Protein AF-A0A1E1WE94-F1 (afdb_monomer)

Solvent-accessible surface area (backbone atoms only — not comparable to full-atom values): 6864 Å² total; per-residue (Å²): 136,63,96,54,57,64,56,57,58,60,68,32,74,93,39,69,86,61,56,63,70,42,50,75,68,64,67,58,79,67,97,70,80,83,89,75,89,53,99,82,60,56,88,92,52,61,63,79,65,74,69,48,80,96,67,82,80,79,81,58,64,82,61,55,74,71,60,64,74,83,80,52,85,77,68,84,80,78,59,70,69,61,52,52,54,53,56,52,53,57,54,58,58,66,68,75,71,80,126

Secondary structure (DSSP, 8-state):
--TTHHHHHHHSGGGTT--HHHHHTT-SPPS------STT--TTS-HHHHTS---PPPP-HHHHTT--GGG-TT-----HHHHHHHHHHHHHHHTTT--

InterPro domains:
  IPR000961 AGC-kinase, C-terminal [PS51285] (16-87)
  IPR000961 AGC-kinase, C-terminal [SM00133] (16-79)
  IPR011009 Protein kinase-like domain superfamily [SSF56112] (6-94)
  IPR017892 Protein kinase, C-terminal [PF00433] (36-77)

Structure (mmCIF, N/CA/C/O backbone):
data_AF-A0A1E1WE94-F1
#
_entry.id   AF-A0A1E1WE94-F1
#
loop_
_atom_site.group_PDB
_atom_site.id
_atom_site.type_symbol
_atom_site.label_atom_id
_atom_site.label_alt_id
_atom_site.label_comp_id
_atom_site.label_asym_id
_atom_site.label_entity_id
_atom_site.label_seq_id
_atom_site.pdbx_PDB_ins_code
_atom_site.Cartn_x
_atom_site.Cartn_y
_atom_site.Cartn_z
_atom_site.occupancy
_atom_site.B_iso_or_equiv
_atom_site.auth_seq_id
_atom_site.auth_comp_id
_atom_site.auth_asym_id
_atom_site.auth_atom_id
_atom_site.pdbx_PDB_model_num
ATOM 1 N N . ALA A 1 1 ? 25.624 0.714 2.858 1.00 67.94 1 ALA A N 1
ATOM 2 C CA . ALA A 1 1 ? 25.213 0.712 1.451 1.00 67.94 1 ALA A CA 1
ATOM 3 C C . ALA A 1 1 ? 25.983 1.807 0.734 1.00 67.94 1 ALA A C 1
ATOM 5 O O . ALA A 1 1 ? 26.029 2.920 1.258 1.00 67.94 1 ALA A O 1
ATOM 6 N N . GLY A 1 2 ? 26.664 1.470 -0.357 1.00 84.56 2 GLY A N 1
ATOM 7 C CA . GLY A 1 2 ? 27.334 2.420 -1.237 1.00 84.56 2 GLY A CA 1
ATOM 8 C C . GLY A 1 2 ? 26.369 3.015 -2.272 1.00 84.56 2 GLY A C 1
ATOM 9 O O . GLY A 1 2 ? 25.260 2.511 -2.448 1.00 84.56 2 GLY A O 1
ATOM 10 N N . PRO A 1 3 ? 26.767 4.101 -2.954 1.00 80.88 3 PRO A N 1
ATOM 11 C CA . PRO A 1 3 ? 25.948 4.747 -3.984 1.00 80.88 3 PRO A CA 1
ATOM 12 C C . PRO A 1 3 ?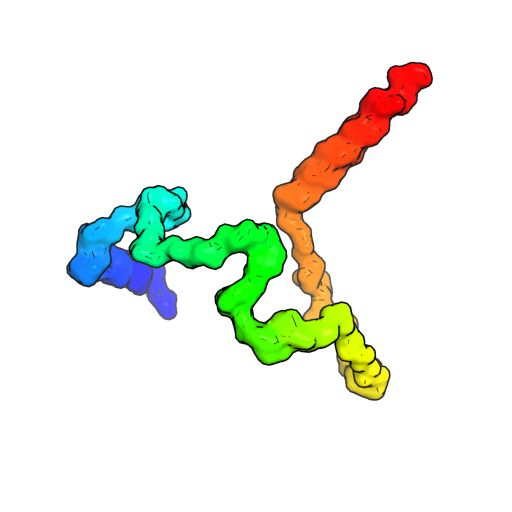 25.652 3.837 -5.188 1.00 80.88 3 PRO A C 1
ATOM 14 O O . PRO A 1 3 ? 24.633 4.026 -5.848 1.00 80.88 3 PRO A O 1
ATOM 17 N N . ASP A 1 4 ? 26.495 2.831 -5.433 1.00 88.69 4 ASP A N 1
ATOM 18 C CA . ASP A 1 4 ? 26.394 1.941 -6.593 1.00 88.69 4 ASP A CA 1
ATOM 19 C C . ASP A 1 4 ? 25.692 0.605 -6.291 1.00 88.69 4 ASP A C 1
ATOM 21 O O . ASP A 1 4 ? 25.361 -0.125 -7.223 1.00 88.69 4 ASP A O 1
ATOM 25 N N . ASP A 1 5 ? 25.380 0.299 -5.022 1.00 89.12 5 ASP A N 1
ATOM 26 C CA . ASP A 1 5 ? 24.781 -0.987 -4.618 1.00 89.12 5 ASP A CA 1
ATOM 27 C C . ASP A 1 5 ? 23.489 -1.289 -5.403 1.00 89.12 5 ASP A C 1
ATOM 29 O O . ASP A 1 5 ? 23.241 -2.415 -5.839 1.00 89.12 5 ASP A O 1
ATOM 33 N N . ALA A 1 6 ? 22.659 -0.263 -5.619 1.00 91.50 6 ALA A N 1
ATOM 34 C CA . ALA A 1 6 ? 21.432 -0.393 -6.398 1.00 91.50 6 ALA A CA 1
ATOM 35 C C . ALA A 1 6 ? 21.718 -0.622 -7.892 1.00 91.50 6 ALA A C 1
ATOM 37 O O . ALA A 1 6 ? 21.028 -1.412 -8.531 1.00 91.50 6 ALA A O 1
ATOM 38 N N . VAL A 1 7 ? 22.746 0.027 -8.444 1.00 92.56 7 VAL A N 1
ATOM 39 C CA . VAL A 1 7 ? 23.126 -0.077 -9.861 1.00 92.56 7 VAL A CA 1
ATOM 40 C C . VAL A 1 7 ? 23.625 -1.485 -10.184 1.00 92.56 7 VAL A C 1
ATOM 42 O O . VAL A 1 7 ? 23.261 -2.048 -11.217 1.00 92.56 7 VAL A O 1
ATOM 45 N N . GLU A 1 8 ? 24.403 -2.086 -9.284 1.00 94.00 8 GLU A N 1
ATOM 46 C CA . GLU A 1 8 ? 24.872 -3.467 -9.430 1.00 94.00 8 GLU A CA 1
ATOM 47 C C . GLU A 1 8 ? 23.707 -4.463 -9.489 1.00 94.00 8 GLU A C 1
ATOM 49 O O . GLU A 1 8 ? 23.667 -5.322 -10.374 1.00 94.00 8 GLU A O 1
ATOM 54 N N . ILE A 1 9 ? 22.711 -4.310 -8.609 1.00 94.50 9 ILE A N 1
ATOM 55 C CA . ILE A 1 9 ? 21.492 -5.133 -8.631 1.00 94.50 9 ILE A CA 1
ATOM 56 C C . ILE A 1 9 ? 20.715 -4.899 -9.929 1.00 94.50 9 ILE A C 1
ATOM 58 O O . ILE A 1 9 ? 20.276 -5.858 -10.565 1.00 94.50 9 ILE A O 1
ATOM 62 N N . MET A 1 10 ? 20.573 -3.640 -10.353 1.00 94.81 10 MET A N 1
ATOM 63 C CA . MET A 1 10 ? 19.820 -3.281 -11.555 1.00 94.81 10 MET A CA 1
ATOM 64 C C . MET A 1 10 ? 20.406 -3.873 -12.842 1.00 94.81 10 MET A C 1
ATOM 66 O O . MET A 1 10 ? 19.653 -4.175 -13.771 1.00 94.81 10 MET A O 1
ATOM 70 N N . HIS A 1 11 ? 21.728 -4.052 -12.897 1.00 95.06 11 HIS A N 1
ATOM 71 C CA . HIS A 1 11 ? 22.442 -4.633 -14.036 1.00 95.06 11 HIS A CA 1
ATOM 72 C C . HIS A 1 11 ? 22.614 -6.155 -13.963 1.00 95.06 11 HIS A C 1
ATOM 74 O O . HIS A 1 11 ? 23.118 -6.760 -14.913 1.00 95.06 11 HIS A O 1
ATOM 80 N N . HIS A 1 12 ? 22.210 -6.801 -12.867 1.00 96.88 12 HIS A N 1
ATOM 81 C CA . HIS A 1 12 ? 22.345 -8.247 -12.737 1.00 96.88 12 HIS A CA 1
ATOM 82 C C . HIS A 1 12 ? 21.502 -8.978 -13.809 1.00 96.88 12 HIS A C 1
ATOM 84 O O . HIS A 1 12 ? 20.338 -8.621 -14.009 1.00 96.88 12 HIS A O 1
ATOM 90 N N . PRO A 1 13 ? 22.012 -10.050 -14.459 1.00 97.69 13 PRO A N 1
ATOM 91 C CA . PRO A 1 13 ? 21.308 -10.743 -15.548 1.00 97.69 13 PRO A CA 1
ATOM 92 C C . PRO A 1 13 ? 19.892 -11.230 -15.213 1.00 97.69 13 PRO A C 1
ATOM 94 O O . PRO A 1 13 ? 19.043 -11.303 -16.095 1.00 97.69 13 PRO A O 1
ATOM 97 N N . PHE A 1 14 ? 19.618 -11.524 -13.938 1.00 97.38 14 PHE A N 1
ATOM 98 C CA . PHE A 1 14 ? 18.272 -11.865 -13.459 1.00 97.38 14 PHE A CA 1
ATOM 99 C C . PHE A 1 14 ? 17.228 -10.778 -13.781 1.00 97.38 14 PHE A C 1
ATOM 101 O O . PHE A 1 14 ? 16.086 -11.105 -14.090 1.00 97.38 14 PHE A O 1
ATOM 108 N N . PHE A 1 15 ? 17.619 -9.500 -13.759 1.00 96.88 15 PHE A N 1
ATOM 109 C CA . PHE A 1 15 ? 16.743 -8.360 -14.035 1.00 96.88 15 PHE A CA 1
ATOM 110 C C . PHE A 1 15 ? 16.915 -7.790 -15.450 1.00 96.88 15 PHE A C 1
ATOM 112 O O . PHE A 1 15 ? 16.392 -6.718 -15.739 1.00 96.88 15 PHE A O 1
ATOM 119 N N . ALA A 1 16 ? 17.600 -8.494 -16.360 1.00 95.94 16 ALA A N 1
ATOM 120 C CA . ALA A 1 16 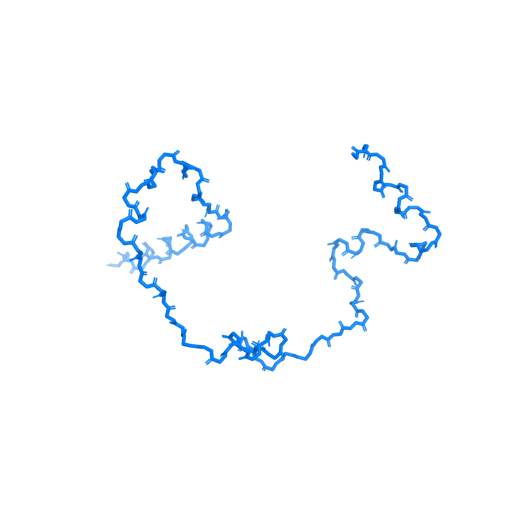? 17.900 -7.987 -17.704 1.00 95.94 16 ALA A CA 1
ATOM 121 C C . ALA A 1 16 ? 16.651 -7.602 -18.523 1.00 95.94 16 ALA A C 1
ATOM 123 O O . ALA A 1 16 ? 16.733 -6.776 -19.428 1.00 95.94 16 ALA A O 1
ATOM 124 N N . THR A 1 17 ? 15.488 -8.183 -18.214 1.00 95.69 17 THR A N 1
ATOM 125 C CA . THR A 1 17 ? 14.210 -7.875 -18.877 1.00 95.69 17 THR A CA 1
ATOM 126 C C . THR A 1 17 ? 13.446 -6.717 -18.233 1.00 95.69 17 THR A C 1
ATOM 128 O O . THR A 1 17 ? 12.388 -6.333 -18.729 1.00 95.69 17 THR A O 1
ATOM 131 N N . VAL A 1 18 ? 13.923 -6.180 -17.108 1.00 96.69 18 VAL A N 1
ATOM 132 C CA . VAL A 1 18 ? 13.243 -5.120 -16.361 1.00 96.69 18 VAL A CA 1
ATOM 133 C C . VAL A 1 18 ? 13.657 -3.762 -16.916 1.00 96.69 18 VAL A C 1
ATOM 135 O O . VAL A 1 18 ? 14.797 -3.330 -16.772 1.00 96.69 18 VAL A O 1
ATOM 138 N N . ASN A 1 19 ? 12.704 -3.039 -17.504 1.00 97.06 19 ASN A N 1
ATOM 139 C CA . ASN A 1 19 ? 12.869 -1.609 -17.735 1.00 97.06 19 ASN A CA 1
ATOM 140 C C . ASN A 1 19 ? 12.570 -0.853 -16.431 1.00 97.06 19 ASN A C 1
ATOM 142 O O . ASN A 1 19 ? 11.413 -0.666 -16.054 1.00 97.06 19 ASN A O 1
ATOM 146 N N . TRP A 1 20 ? 13.619 -0.404 -15.746 1.00 96.12 20 TRP A N 1
ATOM 147 C CA . TRP A 1 20 ? 13.513 0.282 -14.456 1.00 96.12 20 TRP A CA 1
ATOM 148 C C . TRP A 1 20 ? 12.740 1.607 -14.519 1.00 96.12 20 TRP A C 1
ATOM 150 O O . TRP A 1 20 ? 12.030 1.944 -13.572 1.00 96.12 20 TRP A O 1
ATOM 160 N N . ALA A 1 21 ? 12.818 2.335 -15.639 1.00 97.00 21 ALA A N 1
ATOM 161 C CA . ALA A 1 21 ? 12.071 3.578 -15.821 1.00 97.00 21 ALA A CA 1
ATOM 162 C C . ALA A 1 21 ? 10.561 3.310 -15.935 1.00 97.00 21 ALA A C 1
ATOM 164 O O . ALA A 1 21 ? 9.755 3.993 -15.302 1.00 97.00 21 ALA A O 1
ATOM 165 N N . ASP A 1 22 ? 10.174 2.278 -16.687 1.00 98.00 22 ASP A N 1
ATOM 166 C CA . ASP A 1 22 ? 8.770 1.876 -16.819 1.00 98.00 22 ASP A CA 1
ATOM 167 C C . ASP A 1 22 ? 8.226 1.239 -15.533 1.00 98.0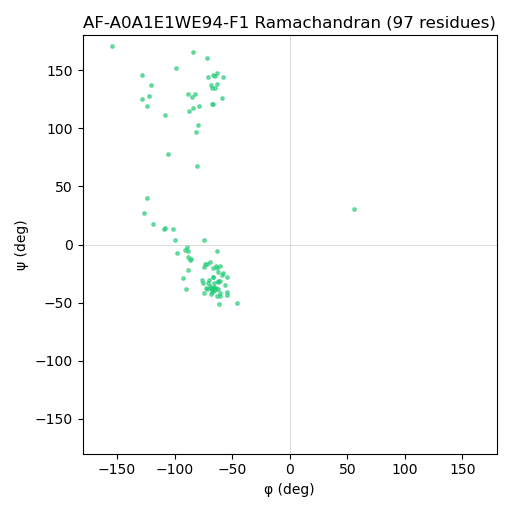0 22 ASP A C 1
ATOM 169 O O . ASP A 1 22 ? 7.053 1.433 -15.206 1.00 98.00 22 ASP A O 1
ATOM 173 N N . LEU A 1 23 ? 9.070 0.527 -14.778 1.00 96.88 23 LEU A N 1
ATOM 174 C CA . LEU A 1 23 ? 8.718 -0.023 -13.469 1.00 96.88 23 LEU A CA 1
ATOM 175 C C . LEU A 1 23 ? 8.361 1.093 -12.476 1.00 96.88 23 LEU A C 1
ATOM 177 O O . LEU A 1 23 ? 7.282 1.062 -11.886 1.00 96.88 23 LEU A O 1
ATOM 181 N N . VAL A 1 24 ? 9.226 2.106 -12.334 1.00 96.81 24 VAL A N 1
ATOM 182 C CA . VAL A 1 24 ? 8.987 3.266 -11.451 1.00 96.81 24 VAL A CA 1
ATOM 183 C C . VAL A 1 24 ? 7.760 4.059 -11.900 1.00 96.81 24 VAL A C 1
ATOM 185 O O . VAL A 1 24 ? 6.955 4.481 -11.072 1.00 96.81 24 VAL A O 1
ATOM 188 N N . ALA A 1 25 ? 7.563 4.202 -13.213 1.00 97.94 25 ALA A N 1
ATOM 189 C CA . ALA A 1 25 ? 6.382 4.842 -13.785 1.00 97.94 25 ALA A CA 1
ATOM 190 C C . ALA A 1 25 ? 5.105 3.978 -13.715 1.00 97.94 25 ALA A C 1
ATOM 192 O O . ALA A 1 25 ? 4.073 4.392 -14.244 1.00 97.94 25 ALA A O 1
ATOM 193 N N . LYS A 1 26 ? 5.156 2.791 -13.087 1.00 97.19 26 LYS A N 1
ATOM 194 C CA . LYS A 1 26 ? 4.039 1.839 -12.947 1.00 97.19 26 LYS A CA 1
ATOM 195 C C . LYS A 1 26 ? 3.408 1.422 -14.287 1.00 97.19 26 LYS A C 1
ATOM 197 O O . LYS A 1 26 ? 2.216 1.135 -14.353 1.00 97.19 26 LYS A O 1
ATOM 202 N N . LYS A 1 27 ? 4.199 1.386 -15.366 1.00 98.00 27 LYS A N 1
ATOM 203 C CA . LYS A 1 27 ? 3.749 0.995 -16.716 1.00 98.00 27 LYS A CA 1
ATOM 204 C C . LYS A 1 27 ? 3.840 -0.505 -16.974 1.00 98.00 27 LYS A C 1
ATOM 206 O O . LYS A 1 27 ? 3.168 -1.011 -17.868 1.00 98.00 27 LYS A O 1
ATOM 211 N N . ILE A 1 28 ? 4.676 -1.210 -16.215 1.00 96.94 28 ILE A N 1
ATOM 212 C CA . ILE A 1 28 ? 4.773 -2.667 -16.286 1.00 96.94 28 ILE A CA 1
ATOM 213 C C . ILE A 1 28 ? 3.590 -3.254 -15.500 1.00 96.94 28 ILE A C 1
ATOM 215 O O . ILE A 1 28 ? 3.488 -2.989 -14.299 1.00 96.94 28 ILE A O 1
ATOM 219 N N . PRO A 1 29 ? 2.688 -4.029 -16.129 1.00 95.69 29 PRO A N 1
ATOM 220 C CA . PRO A 1 29 ? 1.587 -4.657 -15.412 1.00 95.69 29 PRO A CA 1
ATOM 221 C C . PRO A 1 29 ? 2.134 -5.684 -14.406 1.00 95.69 29 PRO A C 1
ATOM 223 O O . PRO A 1 29 ? 3.012 -6.475 -14.766 1.00 95.69 29 PRO A O 1
ATOM 226 N N . PRO A 1 30 ? 1.635 -5.706 -13.156 1.00 95.69 30 PRO A N 1
ATOM 227 C CA . PRO A 1 30 ? 2.063 -6.706 -12.192 1.00 95.69 30 PRO A CA 1
ATOM 228 C C . PRO A 1 30 ? 1.624 -8.105 -12.659 1.00 95.69 30 PRO A C 1
ATOM 230 O O . PRO A 1 30 ? 0.539 -8.251 -13.228 1.00 95.69 30 PRO A O 1
ATOM 233 N N . PRO A 1 31 ? 2.424 -9.153 -12.394 1.00 95.94 31 PRO A N 1
ATOM 234 C CA . PRO A 1 31 ? 2.090 -10.523 -12.794 1.00 95.94 31 PRO A CA 1
ATOM 235 C C . PRO A 1 31 ? 0.861 -11.072 -12.056 1.00 95.94 31 PRO A C 1
ATOM 237 O O . PRO A 1 31 ? 0.223 -12.013 -12.521 1.00 95.94 31 PRO A O 1
ATOM 240 N N . PHE A 1 32 ? 0.518 -10.478 -10.913 1.00 96.88 32 PHE A N 1
ATOM 241 C CA . PHE A 1 32 ? -0.664 -10.796 -10.129 1.00 96.88 32 PHE A CA 1
ATOM 242 C C . PHE A 1 32 ? -1.526 -9.545 -9.965 1.00 96.88 32 PHE A C 1
ATOM 244 O O . PHE A 1 32 ? -1.044 -8.498 -9.528 1.00 96.88 32 PHE A O 1
ATOM 251 N N . LYS A 1 33 ? -2.814 -9.673 -10.296 1.00 95.44 33 LYS A N 1
ATOM 252 C CA . LYS A 1 33 ? -3.830 -8.651 -10.052 1.00 95.44 33 LYS A CA 1
ATOM 253 C C . LYS A 1 33 ? -4.753 -9.133 -8.923 1.00 95.44 33 LYS A C 1
ATOM 255 O O . LYS A 1 33 ? -5.499 -10.087 -9.159 1.00 95.44 33 LYS A O 1
ATOM 260 N N . PRO A 1 34 ? -4.719 -8.510 -7.729 1.00 95.69 34 PRO A N 1
ATOM 261 C CA . PRO A 1 34 ? -5.639 -8.861 -6.653 1.00 95.69 34 PRO A CA 1
ATOM 262 C C . PRO A 1 34 ? -7.090 -8.576 -7.059 1.00 95.69 34 PRO A C 1
ATOM 264 O O . PRO A 1 34 ? -7.366 -7.652 -7.828 1.00 95.69 34 PRO A O 1
ATOM 267 N N . GLN A 1 35 ? -8.012 -9.387 -6.549 1.00 96.56 35 GLN A N 1
ATOM 268 C CA . GLN A 1 35 ? -9.450 -9.203 -6.724 1.00 96.56 35 GLN A CA 1
ATOM 269 C C . GLN A 1 35 ? -9.939 -8.218 -5.668 1.00 96.56 35 GLN A C 1
ATOM 271 O O . GLN A 1 35 ? -9.841 -8.514 -4.484 1.00 96.56 35 GLN A O 1
ATOM 276 N N . VAL A 1 36 ? -10.461 -7.070 -6.087 1.00 96.44 36 VAL A N 1
ATOM 277 C CA . VAL A 1 36 ? -11.004 -6.049 -5.183 1.00 96.44 36 VAL A CA 1
ATOM 278 C C . VAL A 1 36 ? -12.439 -5.779 -5.609 1.00 96.44 36 VAL A C 1
ATOM 280 O O . VAL A 1 36 ? -12.675 -5.410 -6.760 1.00 96.44 36 VAL A O 1
ATOM 283 N N . GLU A 1 37 ? -13.387 -6.021 -4.710 1.00 96.38 37 GLU A N 1
ATOM 284 C CA . GLU A 1 37 ? -14.824 -5.926 -4.996 1.00 96.38 37 GLU A CA 1
ATOM 285 C C . GLU A 1 37 ? -15.403 -4.545 -4.668 1.00 96.38 37 GLU A C 1
ATOM 287 O O . GLU A 1 37 ? -16.356 -4.107 -5.314 1.00 96.38 37 GLU A O 1
ATOM 292 N N . SER A 1 38 ? -14.819 -3.837 -3.700 1.00 96.88 38 SER A N 1
ATOM 293 C CA . SER A 1 38 ? -15.253 -2.504 -3.275 1.00 96.88 38 SER A CA 1
ATOM 294 C C . SER A 1 38 ? -14.109 -1.700 -2.649 1.00 96.88 38 SER A C 1
ATOM 296 O O . SER A 1 38 ? -13.036 -2.227 -2.363 1.00 96.88 38 SER A O 1
ATOM 298 N N . GLU A 1 39 ? -14.351 -0.411 -2.397 1.00 96.94 39 GLU A N 1
ATOM 299 C CA . GLU A 1 39 ? -13.412 0.474 -1.685 1.00 96.94 39 GLU A CA 1
ATOM 300 C C . GLU A 1 39 ? -13.151 0.041 -0.231 1.00 96.94 39 GLU A C 1
ATOM 302 O O . GLU A 1 39 ? -12.140 0.421 0.351 1.00 96.94 39 GLU A O 1
ATOM 307 N N . THR A 1 40 ? -14.048 -0.761 0.348 1.00 95.19 40 THR A N 1
ATOM 308 C CA . THR A 1 40 ? -13.970 -1.265 1.726 1.00 95.19 40 THR A CA 1
ATOM 309 C C . THR A 1 40 ? -13.650 -2.761 1.794 1.00 95.19 40 THR A C 1
ATOM 311 O O . THR A 1 40 ? -13.830 -3.375 2.843 1.00 95.19 40 THR A O 1
ATOM 314 N N . ASP A 1 41 ? -13.203 -3.367 0.690 1.00 96.81 41 ASP A N 1
ATOM 315 C CA . ASP A 1 41 ? -12.836 -4.783 0.636 1.00 96.81 41 ASP A CA 1
ATOM 316 C C . ASP A 1 41 ? -11.593 -5.059 1.499 1.00 96.81 41 ASP A C 1
ATOM 318 O O . ASP A 1 41 ? -10.515 -4.501 1.274 1.00 96.81 41 ASP A O 1
ATOM 322 N N . THR A 1 42 ? -11.740 -5.945 2.486 1.00 96.38 42 THR A N 1
ATOM 323 C CA . THR A 1 42 ? -10.680 -6.318 3.428 1.00 96.38 42 THR A CA 1
ATOM 324 C C . THR A 1 42 ? -10.138 -7.735 3.220 1.00 96.38 42 THR A C 1
ATOM 326 O O . THR A 1 42 ? -9.404 -8.236 4.065 1.00 96.38 42 THR A O 1
ATOM 329 N N . ARG A 1 43 ? -10.425 -8.405 2.096 1.00 95.94 43 ARG A N 1
ATOM 330 C CA . ARG A 1 43 ? -10.127 -9.844 1.911 1.00 95.94 43 ARG A CA 1
ATOM 331 C C . ARG A 1 43 ? -8.652 -10.262 2.000 1.00 95.94 43 ARG A C 1
ATOM 333 O O . ARG A 1 43 ? -8.369 -11.452 2.107 1.00 95.94 43 ARG A O 1
ATOM 340 N N . TYR A 1 44 ? -7.725 -9.316 1.854 1.00 96.19 44 TYR A N 1
ATOM 341 C CA . TYR A 1 44 ? -6.277 -9.545 1.956 1.00 96.19 44 TYR A CA 1
ATOM 342 C C . TYR A 1 44 ? -5.702 -9.140 3.324 1.00 96.19 44 TYR A C 1
ATOM 344 O O . TYR A 1 44 ? -4.489 -9.208 3.514 1.00 96.19 44 TYR A O 1
ATOM 352 N N . PHE A 1 45 ? -6.557 -8.720 4.259 1.00 96.25 45 PHE A N 1
ATOM 353 C CA . PHE A 1 45 ? -6.236 -8.514 5.669 1.00 96.25 45 PHE A CA 1
ATOM 354 C C . PHE A 1 45 ? -6.698 -9.734 6.473 1.00 96.25 45 PHE A C 1
ATOM 356 O O . PHE A 1 45 ? -7.638 -10.423 6.075 1.00 96.25 45 PHE A O 1
ATOM 363 N N . ASP A 1 46 ? -6.033 -10.021 7.593 1.00 97.31 46 ASP A N 1
ATOM 364 C CA . ASP A 1 46 ? -6.433 -11.145 8.440 1.00 97.31 46 ASP A CA 1
ATOM 365 C C . ASP A 1 46 ? -7.795 -10.875 9.093 1.00 97.31 46 ASP A C 1
ATOM 367 O O . ASP A 1 46 ? -8.040 -9.799 9.648 1.00 97.31 46 ASP A O 1
ATOM 371 N N . SER A 1 47 ? -8.661 -11.887 9.052 1.00 95.06 47 SER A N 1
ATOM 372 C CA . SER A 1 47 ? -9.958 -11.884 9.719 1.00 95.06 47 SER A CA 1
ATOM 373 C C . SER A 1 47 ? -9.868 -11.677 11.229 1.00 95.06 47 SER A C 1
ATOM 375 O O . SER A 1 47 ? -10.821 -11.150 11.800 1.00 95.06 47 SER A O 1
ATOM 377 N N . GLU A 1 48 ? -8.741 -12.048 11.854 1.00 96.06 48 GLU A N 1
ATOM 378 C CA . GLU A 1 48 ? -8.475 -11.772 13.269 1.00 96.06 48 GLU A CA 1
ATOM 379 C C . GLU A 1 48 ? -8.613 -10.276 13.567 1.00 96.06 48 GLU A C 1
ATOM 381 O O . GLU A 1 48 ? -9.300 -9.918 14.511 1.00 96.06 48 GLU A O 1
ATOM 386 N N . PHE A 1 49 ? -8.080 -9.401 12.708 1.00 95.31 49 PHE A N 1
ATOM 387 C CA . PHE A 1 49 ? -8.134 -7.950 12.917 1.00 95.31 49 PHE A CA 1
ATOM 388 C C . PHE A 1 49 ? -9.377 -7.305 12.305 1.00 95.31 49 PHE A C 1
ATOM 390 O O . PHE A 1 49 ? -9.957 -6.394 12.886 1.00 95.31 49 PHE A O 1
ATOM 397 N N . THR A 1 50 ? -9.824 -7.753 11.127 1.00 95.25 50 THR A N 1
ATOM 398 C CA . THR A 1 50 ? -10.992 -7.128 10.474 1.00 95.25 50 THR A CA 1
ATOM 399 C C . THR A 1 50 ? -12.313 -7.482 11.156 1.00 95.25 50 THR A C 1
ATOM 401 O O . THR A 1 50 ? -13.330 -6.855 10.869 1.00 95.25 50 THR A O 1
ATOM 404 N N . GLY A 1 51 ? -12.318 -8.527 11.990 1.00 92.00 51 GLY A N 1
ATOM 405 C CA . GLY A 1 51 ? -13.461 -8.933 12.804 1.00 92.00 51 GLY A CA 1
ATOM 406 C C . GLY A 1 51 ? -13.527 -8.262 14.180 1.00 92.00 51 GLY A C 1
ATOM 407 O O . GLY A 1 51 ? -14.547 -8.402 14.856 1.00 92.00 51 GLY A O 1
ATOM 408 N N . GLU A 1 52 ? -12.476 -7.558 14.607 1.00 94.94 52 GLU A N 1
ATOM 409 C CA . GLU A 1 52 ? -12.465 -6.821 15.873 1.00 94.94 52 GLU A CA 1
ATOM 410 C C . GLU A 1 52 ? -13.354 -5.569 15.825 1.00 94.94 52 GLU A C 1
ATOM 412 O O . GLU A 1 52 ? -13.706 -5.050 14.762 1.00 94.94 52 GLU A O 1
ATOM 417 N N . SER A 1 53 ? -13.733 -5.071 17.008 1.00 93.12 53 SER A N 1
ATOM 418 C CA . SER A 1 53 ? -14.452 -3.798 17.109 1.00 93.12 53 SER A CA 1
ATOM 419 C C . SER A 1 53 ? -13.535 -2.642 16.713 1.00 93.12 53 SER A C 1
ATOM 421 O O . SER A 1 53 ? -12.382 -2.580 17.139 1.00 93.12 53 SER A O 1
ATOM 423 N N . VAL A 1 54 ? -14.060 -1.690 15.941 1.00 93.19 54 VAL A N 1
ATOM 424 C CA . VAL A 1 54 ? -13.331 -0.481 15.525 1.00 93.19 54 VAL A CA 1
ATOM 425 C C . VAL A 1 54 ? -13.360 0.543 16.662 1.00 93.19 54 VAL A C 1
ATOM 427 O O . VAL A 1 54 ? -14.014 1.583 16.582 1.00 93.19 54 VAL A O 1
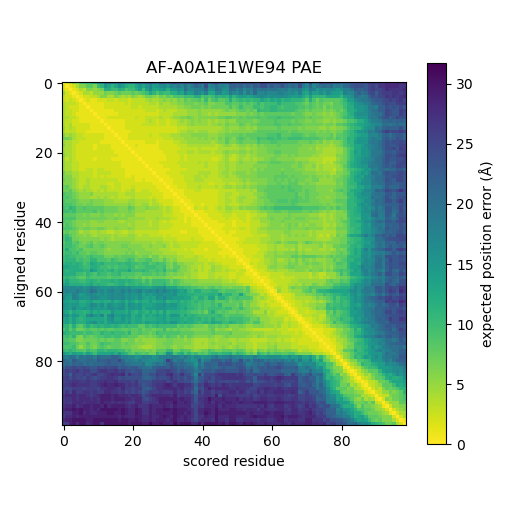ATOM 430 N N . GLU A 1 55 ? -12.677 0.223 17.757 1.00 94.94 55 GLU A N 1
ATOM 431 C CA . GLU A 1 55 ? -12.628 1.038 18.969 1.00 94.94 55 GLU A CA 1
ATOM 432 C C . GLU A 1 55 ? -11.185 1.286 19.409 1.00 94.94 55 GLU A C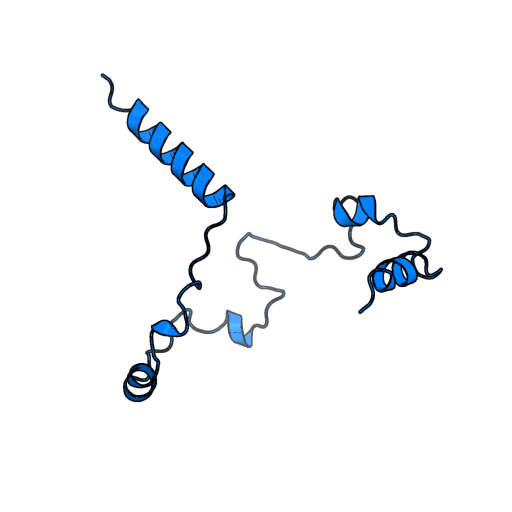 1
ATOM 434 O O . GLU A 1 55 ? -10.299 0.449 19.244 1.00 94.94 55 GLU A O 1
ATOM 439 N N . LEU A 1 56 ? -10.943 2.468 19.976 1.00 93.44 56 LEU A N 1
ATOM 440 C CA . LEU A 1 56 ? -9.653 2.790 20.571 1.00 93.44 56 LEU A CA 1
ATOM 441 C C . LEU A 1 56 ? -9.591 2.208 21.980 1.00 93.44 56 LEU A C 1
ATOM 443 O O . LEU A 1 56 ? -10.466 2.478 22.805 1.00 93.44 56 LEU A O 1
ATOM 447 N N . THR A 1 57 ? -8.519 1.479 22.278 1.00 93.00 57 THR A N 1
ATOM 448 C CA . THR A 1 57 ? -8.216 1.076 23.651 1.00 93.00 57 THR A CA 1
ATOM 449 C C . THR A 1 57 ? -8.058 2.327 24.523 1.00 93.00 57 THR A C 1
ATOM 451 O O . THR A 1 57 ? -7.258 3.202 24.176 1.00 93.00 57 THR A O 1
ATOM 454 N N . PRO A 1 58 ? -8.786 2.438 25.651 1.00 92.12 58 PRO A N 1
ATOM 455 C CA . PRO A 1 58 ? -8.630 3.561 26.565 1.00 92.12 58 PRO A CA 1
ATOM 456 C C . PRO A 1 58 ? -7.183 3.684 27.073 1.00 92.12 58 PRO A C 1
ATOM 458 O O . PRO A 1 58 ? -6.530 2.660 27.296 1.00 92.12 58 PRO A O 1
ATOM 461 N N . PRO A 1 59 ? -6.668 4.909 27.268 1.00 88.69 59 PRO A N 1
ATOM 462 C CA . PRO A 1 59 ? -5.302 5.112 27.732 1.00 88.69 59 PRO A CA 1
ATOM 463 C C . PRO A 1 59 ? -5.101 4.607 29.167 1.00 88.69 59 PRO A C 1
ATOM 465 O O . PRO A 1 59 ? -5.979 4.725 30.022 1.00 88.69 59 PRO A O 1
ATOM 468 N N . ASP A 1 60 ? -3.905 4.083 29.441 1.00 90.06 60 ASP A N 1
ATOM 469 C CA . ASP A 1 60 ? -3.455 3.783 30.801 1.00 90.06 60 ASP A CA 1
ATOM 470 C C . ASP A 1 60 ? -2.929 5.067 31.461 1.00 90.06 60 ASP A C 1
ATOM 472 O O . ASP A 1 60 ? -1.786 5.475 31.249 1.00 90.06 60 ASP A O 1
ATOM 476 N N . GLU A 1 61 ? -3.782 5.722 32.248 1.00 89.31 61 GLU A N 1
ATOM 477 C CA . GLU A 1 61 ? -3.507 6.995 32.931 1.00 89.31 61 GLU A CA 1
ATOM 478 C C . GLU A 1 61 ? -2.136 7.078 33.645 1.00 89.31 61 GLU A C 1
ATOM 480 O O . GLU A 1 61 ? -1.399 8.041 33.408 1.00 89.31 61 GLU A O 1
ATOM 485 N N . PRO A 1 62 ? -1.714 6.113 34.491 1.00 87.50 62 PRO A N 1
ATOM 486 C CA . PRO A 1 62 ? -0.398 6.170 35.136 1.00 87.50 62 PRO A CA 1
ATOM 487 C C . PRO A 1 62 ? 0.776 6.040 34.152 1.00 87.50 62 PRO A C 1
ATOM 489 O O . PRO A 1 62 ? 1.868 6.542 34.435 1.00 87.50 62 PRO A O 1
ATOM 492 N N . GLY A 1 63 ? 0.583 5.362 33.019 1.00 84.00 63 GLY A N 1
ATOM 493 C CA . GLY A 1 63 ? 1.568 5.265 31.944 1.00 84.00 63 GLY A CA 1
ATOM 494 C C . GLY A 1 63 ? 1.669 6.561 31.142 1.00 84.00 63 GLY A C 1
ATOM 495 O O . GLY A 1 63 ? 2.776 7.022 30.864 1.00 84.00 63 GLY A O 1
ATOM 496 N N . LEU A 1 64 ? 0.526 7.185 30.846 1.00 85.94 64 LEU A N 1
ATOM 497 C CA . LEU A 1 64 ? 0.433 8.425 30.073 1.00 85.94 64 LEU A CA 1
ATOM 498 C C . LEU A 1 64 ? 1.177 9.583 30.755 1.00 85.94 64 LEU A C 1
ATOM 500 O O . LEU A 1 64 ? 1.924 10.309 30.108 1.00 85.94 64 LEU A O 1
ATOM 504 N N . GLN A 1 65 ? 1.055 9.699 32.081 1.00 86.25 65 GLN A N 1
ATOM 505 C CA . GLN A 1 65 ? 1.697 10.758 32.876 1.00 86.25 65 GLN A CA 1
ATOM 506 C C . GLN A 1 65 ? 3.233 10.715 32.866 1.00 86.25 65 GLN A C 1
ATOM 508 O O . GLN A 1 65 ? 3.883 11.692 33.233 1.00 86.25 65 GLN A O 1
ATOM 513 N N . ARG A 1 66 ? 3.836 9.581 32.488 1.00 87.88 66 ARG A N 1
ATOM 514 C CA . ARG A 1 66 ? 5.299 9.427 32.405 1.00 87.88 66 ARG A CA 1
ATOM 515 C C . ARG A 1 66 ? 5.865 9.874 31.058 1.00 87.88 66 ARG A C 1
ATOM 517 O O . ARG A 1 66 ? 7.082 10.001 30.933 1.00 87.88 66 ARG A O 1
ATOM 524 N N . ILE A 1 67 ? 5.012 10.068 30.056 1.00 88.81 67 ILE A N 1
ATOM 525 C CA . ILE A 1 67 ? 5.413 10.446 28.703 1.00 88.81 67 ILE A CA 1
ATOM 526 C C . ILE A 1 67 ? 5.574 11.966 28.655 1.00 88.81 67 ILE A C 1
ATOM 528 O O . ILE A 1 67 ? 4.674 12.708 29.028 1.00 88.81 67 ILE A O 1
ATOM 532 N N . GLN A 1 68 ? 6.731 12.423 28.185 1.00 87.00 68 GLN A N 1
ATOM 533 C CA . GLN A 1 68 ? 7.002 13.842 27.956 1.00 87.00 68 GLN A CA 1
ATOM 534 C C . GLN A 1 68 ? 6.561 14.223 26.531 1.00 87.00 68 GLN A C 1
ATOM 536 O O . GLN A 1 68 ? 6.901 13.517 25.577 1.00 87.00 68 GLN A O 1
ATOM 541 N N . GLU A 1 69 ? 5.782 15.295 26.373 1.00 81.31 69 GLU A N 1
ATOM 542 C CA . GLU A 1 69 ? 5.225 15.725 25.075 1.00 81.31 69 GLU A CA 1
ATOM 543 C C . GLU A 1 69 ? 6.317 16.202 24.105 1.00 81.31 69 GLU A C 1
ATOM 545 O O . GLU A 1 69 ? 6.215 16.036 22.887 1.00 81.31 69 GLU A O 1
ATOM 550 N N . GLU A 1 70 ? 7.420 16.716 24.646 1.00 87.75 70 GLU A N 1
ATOM 551 C CA . GLU A 1 70 ? 8.614 17.144 23.918 1.00 87.75 70 GLU A CA 1
ATOM 552 C C . GLU A 1 70 ? 9.345 16.014 23.176 1.00 87.75 70 GLU A C 1
ATOM 554 O O . GLU A 1 70 ? 10.271 16.291 22.414 1.00 87.75 70 GLU A O 1
ATOM 559 N N . HIS A 1 71 ? 8.926 14.753 23.331 1.00 90.69 71 HIS A N 1
ATOM 560 C CA . HIS A 1 71 ? 9.414 13.649 22.504 1.00 90.69 71 HIS A CA 1
ATOM 561 C C . HIS A 1 71 ? 8.882 13.689 21.059 1.00 90.69 71 HIS A C 1
ATOM 563 O O . HIS A 1 71 ? 9.460 13.038 20.188 1.00 90.69 71 HIS A O 1
ATOM 569 N N . PHE A 1 72 ? 7.816 14.453 20.773 1.00 93.50 72 PHE A N 1
ATOM 570 C CA . PHE A 1 72 ? 7.123 14.432 19.473 1.00 93.50 72 PHE A CA 1
ATOM 571 C C . PHE A 1 72 ? 7.004 15.800 18.755 1.00 93.50 72 PHE A C 1
ATOM 573 O O . PHE A 1 72 ? 5.978 16.070 18.125 1.00 93.50 72 PHE A O 1
ATOM 580 N N . PRO A 1 73 ? 8.029 16.678 18.754 1.00 91.62 73 PRO A N 1
ATOM 581 C CA . PRO A 1 73 ? 7.898 18.064 18.286 1.00 91.62 73 PRO A CA 1
ATOM 582 C C . PRO A 1 73 ? 7.689 18.204 16.768 1.00 91.62 73 PRO A C 1
ATOM 584 O O . PRO A 1 73 ? 7.308 19.271 16.294 1.00 91.62 73 PRO A O 1
ATOM 587 N N . GLN A 1 74 ? 7.949 17.149 15.990 1.00 93.06 74 GLN A N 1
ATOM 588 C CA . GLN A 1 74 ? 7.837 17.134 14.525 1.00 93.06 74 GLN A CA 1
ATOM 589 C C . GLN A 1 74 ? 6.950 15.984 14.025 1.00 93.06 74 GLN A C 1
ATOM 591 O O . GLN A 1 74 ? 7.136 15.486 12.919 1.00 93.06 74 GLN A O 1
ATOM 596 N N . PHE A 1 75 ? 6.003 15.534 14.854 1.00 93.62 75 PHE A N 1
ATOM 597 C CA . PHE A 1 75 ? 5.121 14.416 14.512 1.00 93.62 75 PHE A CA 1
ATOM 598 C C . PHE A 1 75 ? 4.087 14.777 13.437 1.00 93.62 75 PHE A C 1
ATOM 600 O O . PHE A 1 75 ? 3.781 13.969 12.562 1.00 93.62 75 PHE A O 1
ATOM 607 N N . SER A 1 76 ? 3.554 15.999 13.487 1.00 92.00 76 SER A N 1
ATOM 608 C CA . SER A 1 76 ? 2.534 16.457 12.546 1.00 92.00 76 SER A CA 1
ATOM 609 C C . SER A 1 76 ? 3.101 16.598 11.132 1.00 92.00 76 SER A C 1
ATOM 611 O O . SER A 1 76 ? 3.993 17.410 10.888 1.00 92.00 76 SER A O 1
ATOM 613 N N . TYR A 1 77 ? 2.520 15.858 10.187 1.00 92.19 77 TYR A N 1
ATOM 614 C CA . TYR A 1 77 ? 2.827 15.932 8.761 1.00 92.19 77 TYR A CA 1
ATOM 615 C C . TYR A 1 77 ? 1.572 16.296 7.964 1.00 92.19 77 TYR A C 1
ATOM 617 O O . TYR A 1 77 ? 0.487 15.770 8.211 1.00 92.19 77 TYR A O 1
ATOM 625 N N . GLN A 1 78 ? 1.722 17.187 6.987 1.00 92.56 78 GLN A N 1
ATOM 626 C CA . GLN A 1 78 ? 0.690 17.493 6.003 1.00 92.56 78 GLN A CA 1
ATOM 627 C C . GLN A 1 78 ? 1.310 17.385 4.620 1.00 92.56 78 GLN A C 1
ATOM 629 O O . GLN A 1 78 ? 2.313 18.039 4.332 1.00 92.56 78 GLN A O 1
ATOM 634 N N . ASP A 1 79 ? 0.699 16.575 3.761 1.00 87.25 79 ASP A N 1
ATOM 635 C CA . ASP A 1 79 ? 1.088 16.546 2.361 1.00 87.25 79 ASP A CA 1
ATOM 636 C C . ASP A 1 79 ? 0.638 17.847 1.671 1.00 87.25 79 ASP A C 1
ATOM 638 O O . ASP A 1 79 ? -0.430 18.408 1.946 1.00 87.25 79 ASP A O 1
ATOM 642 N N . ILE A 1 80 ? 1.455 18.323 0.739 1.00 80.50 80 IL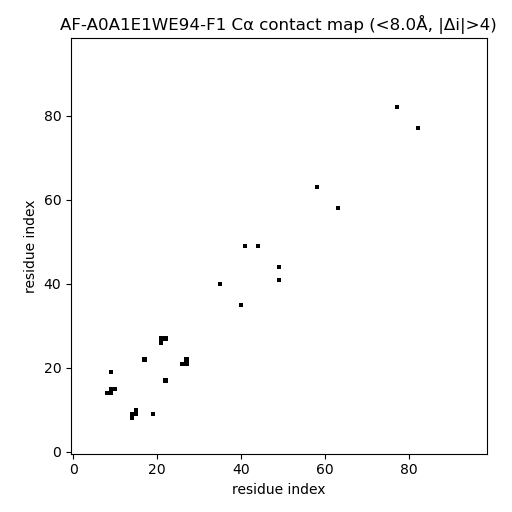E A N 1
ATOM 643 C CA . ILE A 1 80 ? 1.213 19.529 -0.054 1.00 80.50 80 ILE A CA 1
ATOM 644 C C . ILE A 1 80 ? -0.077 19.367 -0.880 1.00 80.50 80 ILE A C 1
ATOM 646 O O . ILE A 1 80 ? -0.814 20.334 -1.081 1.00 8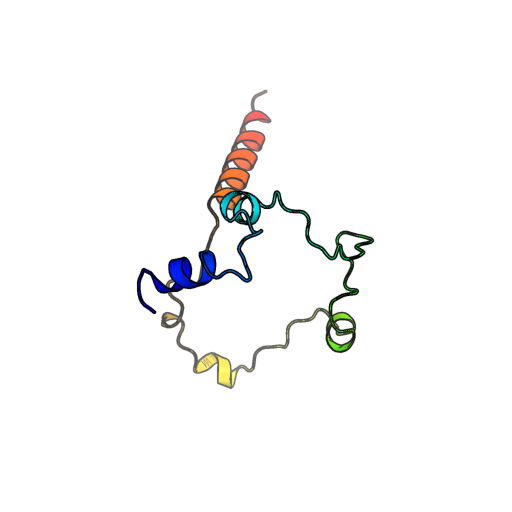0.50 80 ILE A O 1
ATOM 650 N N . CYS A 1 81 ? -0.413 18.139 -1.293 1.00 64.81 81 CYS A N 1
ATOM 651 C CA . CYS A 1 81 ? -1.661 17.830 -1.999 1.00 64.81 81 CYS A CA 1
ATOM 652 C C . CYS A 1 81 ? -2.915 18.052 -1.126 1.00 64.81 81 CYS A C 1
ATOM 654 O O . CYS A 1 81 ? -3.931 18.573 -1.602 1.00 64.81 81 CYS A O 1
ATOM 656 N N . SER A 1 82 ? -2.826 17.740 0.170 1.00 60.66 82 SER A N 1
ATOM 657 C CA . SER A 1 82 ? -3.891 17.988 1.150 1.00 60.66 82 SER A CA 1
ATOM 658 C C . SER A 1 82 ? -4.078 19.487 1.411 1.00 60.66 82 SER A C 1
ATOM 660 O O . SER A 1 82 ? -5.206 19.964 1.544 1.00 60.66 82 SER A O 1
ATOM 662 N N . SER A 1 83 ? -2.983 20.256 1.410 1.00 57.69 83 SER A N 1
ATOM 663 C CA . SER A 1 83 ? -3.014 21.721 1.524 1.00 57.69 83 SER A CA 1
ATOM 664 C C . SER A 1 83 ? -3.639 22.390 0.288 1.00 57.69 83 SER A C 1
ATOM 666 O O . SER A 1 83 ? -4.469 23.289 0.427 1.00 57.69 83 SER A O 1
ATOM 668 N N . ALA A 1 84 ? -3.331 21.905 -0.921 1.00 58.28 84 ALA A N 1
ATOM 669 C CA . ALA A 1 84 ? -3.906 22.414 -2.169 1.00 58.28 84 ALA A CA 1
ATOM 670 C C . ALA A 1 84 ? -5.427 22.179 -2.270 1.00 58.28 84 ALA A C 1
ATOM 672 O O . ALA A 1 84 ? -6.157 23.077 -2.694 1.00 58.28 84 ALA A O 1
ATOM 673 N N . HIS A 1 85 ? -5.927 21.020 -1.823 1.00 54.41 85 HIS A N 1
ATOM 674 C CA . HIS A 1 85 ? -7.372 20.769 -1.721 1.00 54.41 85 HIS A CA 1
ATOM 675 C C . HIS A 1 85 ? -8.058 21.695 -0.708 1.00 54.41 85 HIS A C 1
ATOM 677 O O . HIS A 1 85 ? -9.167 22.163 -0.963 1.00 54.41 85 HIS A O 1
ATOM 683 N N . SER A 1 86 ? -7.389 22.006 0.406 1.00 58.25 86 SER A N 1
ATOM 684 C CA . SER A 1 86 ? -7.890 22.962 1.400 1.00 58.25 86 SER A CA 1
ATOM 685 C C . SER A 1 86 ? -7.920 24.401 0.856 1.00 58.25 86 SER A C 1
ATOM 687 O O . SER A 1 86 ? -8.881 25.133 1.069 1.00 58.25 86 SER A O 1
ATOM 689 N N . ALA A 1 87 ? -6.917 24.807 0.070 1.00 57.75 87 ALA A N 1
ATOM 690 C CA . ALA A 1 87 ? -6.883 26.125 -0.571 1.00 57.75 87 ALA A CA 1
ATOM 691 C C . ALA A 1 87 ? -7.971 26.292 -1.652 1.00 57.75 87 ALA A C 1
ATOM 693 O O . ALA A 1 87 ? -8.585 27.356 -1.762 1.00 57.75 87 ALA A O 1
ATOM 694 N N . LEU A 1 88 ? -8.244 25.239 -2.432 1.00 54.81 88 LEU A N 1
ATOM 695 C CA . LEU A 1 88 ? -9.292 25.244 -3.459 1.00 54.81 88 LEU A CA 1
ATOM 696 C C . LEU A 1 88 ? -10.705 25.203 -2.858 1.00 54.81 88 LEU A C 1
ATOM 698 O O . LEU A 1 88 ? -11.597 25.893 -3.356 1.00 54.81 88 LEU A O 1
ATOM 702 N N . SER A 1 89 ? -10.916 24.464 -1.764 1.00 58.34 89 SER A N 1
ATOM 703 C CA . SER A 1 89 ? -12.205 24.451 -1.059 1.00 58.34 89 SER A CA 1
ATOM 704 C C . SER A 1 89 ? -12.513 25.806 -0.406 1.00 58.34 89 SER A C 1
ATOM 706 O O . SER A 1 89 ? -13.647 26.283 -0.496 1.00 58.34 89 SER A O 1
ATOM 708 N N . HIS A 1 90 ? -11.502 26.491 0.141 1.00 50.97 90 HIS A N 1
ATOM 709 C CA . HIS A 1 90 ? -11.651 27.838 0.704 1.00 50.97 90 HIS A CA 1
ATOM 710 C C . HIS A 1 90 ? -11.997 28.900 -0.358 1.00 50.97 90 HIS A C 1
ATOM 712 O O . HIS A 1 90 ? -12.753 29.835 -0.083 1.00 50.97 90 HIS A O 1
ATOM 718 N N . LEU A 1 91 ? -11.497 28.756 -1.592 1.00 54.12 91 LEU A N 1
ATOM 719 C CA . LEU A 1 91 ? -11.800 29.679 -2.693 1.00 54.12 91 LEU A CA 1
ATOM 720 C C . LEU A 1 91 ? -13.208 29.456 -3.278 1.00 54.12 91 LEU A C 1
ATOM 722 O O . LEU A 1 91 ? -13.868 30.407 -3.710 1.00 54.12 91 LEU A O 1
ATOM 726 N N . SER A 1 92 ? -13.708 28.217 -3.233 1.00 56.38 92 SER A N 1
ATOM 727 C CA . SER A 1 92 ? -15.076 27.895 -3.656 1.00 56.38 92 SER A CA 1
ATOM 728 C C . SER A 1 92 ? -16.144 28.445 -2.703 1.00 56.38 92 SER A C 1
ATOM 730 O O . SER A 1 92 ? -17.230 28.786 -3.162 1.00 56.38 92 SER A O 1
ATOM 732 N N . GLN A 1 93 ? -15.863 28.571 -1.402 1.00 50.53 93 GLN A N 1
ATOM 733 C CA . GLN A 1 93 ? -16.822 29.155 -0.451 1.00 50.53 93 GLN A CA 1
ATOM 734 C C . GLN A 1 93 ? -16.917 30.684 -0.584 1.00 50.53 93 GLN A C 1
ATOM 736 O O . GLN A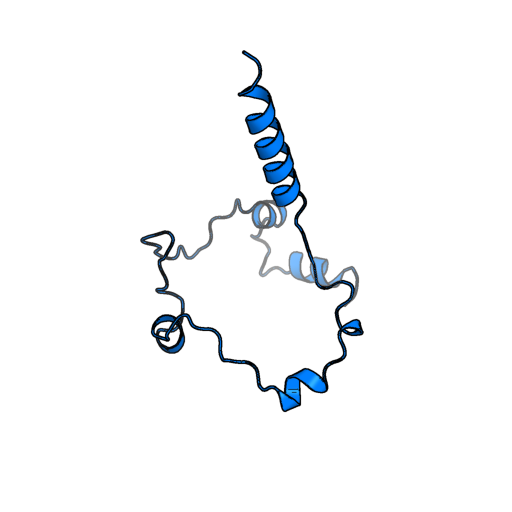 1 93 ? -18.000 31.252 -0.471 1.00 50.53 93 GLN A O 1
ATOM 741 N N . HIS A 1 94 ? -15.816 31.362 -0.924 1.00 52.44 94 HIS A N 1
ATOM 742 C CA . HIS A 1 94 ? -15.794 32.824 -1.052 1.00 52.44 94 HIS A CA 1
ATOM 743 C C . HIS A 1 94 ? -16.481 33.371 -2.319 1.00 52.44 94 HIS A C 1
ATOM 745 O O . HIS A 1 94 ? -16.834 34.552 -2.366 1.00 52.44 94 HIS A O 1
ATOM 751 N N . SER A 1 95 ? -16.679 32.537 -3.344 1.00 54.09 95 SER A N 1
ATOM 752 C CA . SER A 1 95 ? -17.357 32.919 -4.594 1.00 54.09 95 SER A CA 1
ATOM 753 C C . SER A 1 95 ? -18.885 32.787 -4.530 1.00 54.09 95 SER A C 1
ATOM 755 O O . SER A 1 95 ? -19.571 33.365 -5.368 1.00 54.09 95 SER A O 1
ATOM 757 N N . ALA A 1 96 ? -19.430 32.118 -3.506 1.00 52.62 96 ALA A N 1
ATOM 758 C CA . ALA A 1 96 ? -20.870 31.906 -3.335 1.00 52.62 96 ALA A CA 1
ATOM 759 C C . ALA A 1 96 ? -21.594 33.019 -2.541 1.00 52.62 96 ALA A C 1
ATOM 761 O O . ALA A 1 96 ? -22.810 32.959 -2.383 1.00 52.62 96 ALA A O 1
ATOM 762 N N . GLN A 1 97 ? -20.880 34.041 -2.049 1.00 50.22 97 GLN A N 1
ATOM 763 C CA . GLN A 1 97 ? -2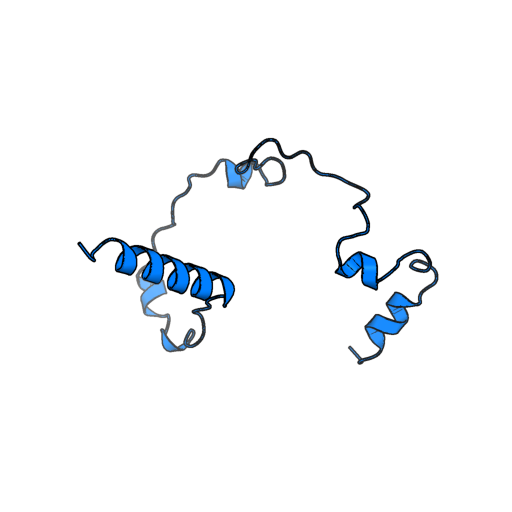1.438 35.115 -1.202 1.00 50.22 97 GLN A CA 1
ATOM 764 C C . GLN A 1 97 ? -21.335 36.527 -1.800 1.00 50.22 97 GLN A C 1
ATOM 766 O O . GLN A 1 97 ? -21.490 37.517 -1.087 1.00 50.22 97 GLN A O 1
ATOM 771 N N . ARG A 1 98 ? -21.108 36.653 -3.112 1.00 52.59 98 ARG A N 1
ATOM 772 C CA . ARG A 1 98 ? -21.279 37.932 -3.818 1.00 52.59 98 ARG A CA 1
ATOM 773 C C . ARG A 1 98 ? -22.551 37.925 -4.665 1.00 52.59 98 ARG A C 1
ATOM 775 O O . ARG A 1 98 ? -22.473 37.784 -5.880 1.00 52.59 98 ARG A O 1
ATOM 782 N N . HIS A 1 99 ? -23.690 38.115 -4.003 1.00 38.53 99 HIS A N 1
ATOM 783 C CA . HIS A 1 99 ? -24.900 38.713 -4.570 1.00 38.53 99 HIS A CA 1
ATOM 784 C C . HIS A 1 99 ? -25.550 39.623 -3.533 1.00 38.53 99 HIS A C 1
ATOM 786 O O . HIS A 1 99 ? -25.594 39.214 -2.352 1.00 38.53 99 HIS A O 1
#

pLDDT: mean 85.58, std 15.95, range [38.53, 98.0]

Sequence (99 aa):
AGPDDAVEIMHHPFFATVNWADLVAKKIPPPFKPQVESETDTRYFDSEFTGESVELTPPDEPGLQRIQEEHFPQFSYQDICSSAHSALSHLSQHSAQRH

Radius of gyration: 23.91 Å; Cα contacts (8 Å, |Δi|>4): 14; chains: 1; bounding box: 52×51×54 Å

Foldseek 3Di:
DDPCPVVVVCPPPVNVVDPPVCVVVVNDPDPDDDDDDDPPDCPVPDCVVVVDDPDDDDDDVVVVVVDDPVVCPPVDDDDVVNVVVVVVVVVVVVVVPDD

Mean predicted aligned error: 11.15 Å

Nearest PDB structures (foldseek):
  5li1-assembly1_A  TM=8.471E-01  e=3.113E-04  Homo sapiens
  4otd-assembly1_A  TM=9.369E-01  e=3.446E-03  Homo sapiens
  4oti-assembly1_A  TM=9.459E-01  e=3.986E-03  Homo sapiens
  4oth-assembly1_A  TM=9.501E-01  e=9.556E-03  Homo sapiens
  6ilz-assembly1_A  TM=7.796E-01  e=1.924E-03  Homo sapiens

Organism: Pectinophora gossypiella (NCBI:txid13191)